Protein AF-A0A7J6ML47-F1 (afdb_monomer_lite)

Secondary structure (DSSP, 8-state):
------PPPPB--EEETTEEE--EEETT----EEEEHHHHHHHSTT-GGGSTT-EE-PPSSPPEE-------BTTTB-EE--EE-TTS--EETTEE-EEESEESSS---EEE-S--

pLDDT: mean 70.16, std 12.43, range [37.25, 87.69]

Radius of gyration: 14.15 Å; chains: 1; bounding box: 50×24×34 Å

Structure (mmCIF, N/CA/C/O backbone):
data_AF-A0A7J6ML47-F1
#
_entry.id   AF-A0A7J6ML47-F1
#
loop_
_atom_site.group_PDB
_atom_site.id
_atom_site.type_symbol
_atom_site.label_atom_id
_atom_site.label_alt_id
_atom_site.label_comp_id
_atom_site.label_asym_id
_atom_site.label_entity_id
_atom_site.label_seq_id
_atom_site.pdbx_PDB_ins_code
_atom_site.Cartn_x
_atom_site.Cartn_y
_atom_site.Cartn_z
_atom_site.occupancy
_atom_site.B_iso_or_equiv
_atom_site.auth_seq_id
_atom_site.auth_comp_id
_atom_site.auth_asym_id
_atom_site.auth_atom_id
_atom_site.pdbx_PDB_model_num
ATOM 1 N N . MET A 1 1 ? -30.870 7.133 -20.350 1.00 37.25 1 MET A N 1
ATOM 2 C CA . MET A 1 1 ? -30.944 6.028 -19.372 1.00 37.25 1 MET A CA 1
ATOM 3 C C . MET A 1 1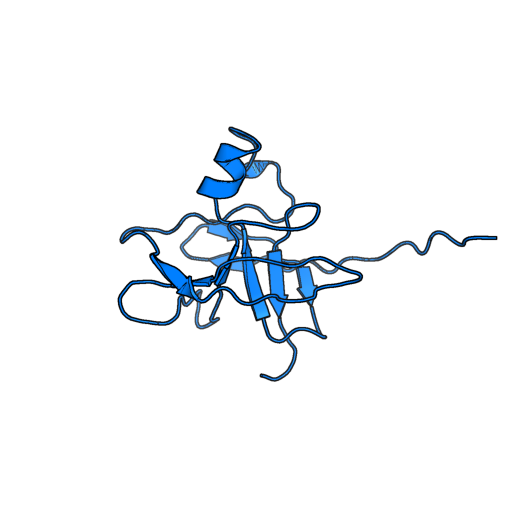 ? -29.516 5.670 -19.001 1.00 37.25 1 MET A C 1
ATOM 5 O O . MET A 1 1 ? -28.806 5.157 -19.850 1.00 37.25 1 MET A O 1
ATOM 9 N N . SER A 1 2 ? -29.060 6.061 -17.810 1.00 44.81 2 SER A N 1
ATOM 10 C CA . SER A 1 2 ? -27.736 5.680 -17.307 1.00 44.81 2 SER A CA 1
ATOM 11 C C . SER A 1 2 ? -27.869 4.279 -16.719 1.00 44.81 2 SER A C 1
ATOM 13 O O . SER A 1 2 ? -28.541 4.115 -15.700 1.00 44.81 2 SER A O 1
ATOM 15 N N . SER A 1 3 ? -27.343 3.256 -17.394 1.00 46.53 3 SER A N 1
ATOM 16 C CA . SER A 1 3 ? -27.209 1.949 -16.756 1.00 46.53 3 SER A CA 1
ATOM 17 C C . SER A 1 3 ? -26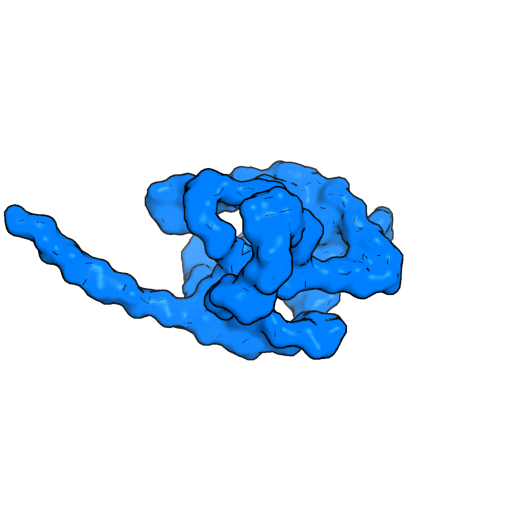.103 2.080 -15.718 1.00 46.53 3 SER A C 1
ATOM 19 O O . SER A 1 3 ? -24.951 2.316 -16.080 1.00 46.53 3 SER A O 1
ATOM 21 N N . SER A 1 4 ? -26.451 1.945 -14.440 1.00 51.59 4 SER A N 1
ATOM 22 C CA . SER A 1 4 ? -25.459 1.689 -13.400 1.00 51.59 4 SER A CA 1
ATOM 23 C C . SER A 1 4 ? -24.772 0.374 -13.759 1.00 51.59 4 SER A C 1
ATOM 25 O O . SER A 1 4 ? -25.357 -0.698 -13.611 1.00 51.59 4 SER A O 1
ATOM 27 N N . ALA A 1 5 ? -23.581 0.459 -14.349 1.00 56.59 5 ALA A N 1
ATOM 28 C CA . ALA A 1 5 ? -22.746 -0.705 -14.551 1.00 56.59 5 ALA A CA 1
ATOM 29 C C . ALA A 1 5 ? -22.301 -1.159 -13.162 1.00 56.59 5 ALA A C 1
ATOM 31 O O . ALA A 1 5 ? -21.577 -0.445 -12.471 1.00 56.59 5 ALA A O 1
ATOM 32 N N . THR A 1 6 ? -22.771 -2.325 -12.727 1.00 57.03 6 THR A N 1
ATOM 33 C CA . THR A 1 6 ? -22.239 -2.969 -11.531 1.00 57.03 6 THR A CA 1
ATOM 34 C C . THR A 1 6 ? -20.801 -3.366 -11.845 1.00 57.03 6 THR A C 1
ATOM 36 O O . THR A 1 6 ? -20.564 -4.301 -12.609 1.00 57.03 6 THR A O 1
ATOM 39 N N . SER A 1 7 ? -19.832 -2.609 -11.334 1.00 64.69 7 SER A N 1
ATOM 40 C CA . SER A 1 7 ? -18.424 -2.953 -11.476 1.00 64.69 7 SER A CA 1
ATOM 41 C C . SER A 1 7 ? -18.096 -4.085 -10.506 1.00 64.69 7 SER A C 1
ATOM 43 O O . SER A 1 7 ? -18.338 -3.993 -9.304 1.00 64.69 7 SER A O 1
ATOM 45 N N . VAL A 1 8 ? -17.558 -5.180 -11.038 1.00 72.62 8 VAL A N 1
ATOM 46 C CA . VAL A 1 8 ? -16.953 -6.231 -10.219 1.00 72.62 8 VAL A CA 1
ATOM 47 C C . VAL A 1 8 ? -15.503 -5.838 -9.994 1.00 72.62 8 VAL A C 1
ATOM 49 O O . VAL A 1 8 ? -14.749 -5.656 -10.949 1.00 72.62 8 VAL A O 1
ATOM 52 N N . GLN A 1 9 ? -15.124 -5.691 -8.730 1.00 78.94 9 GLN A N 1
ATOM 53 C CA . GLN A 1 9 ? -13.742 -5.459 -8.336 1.00 78.94 9 GLN A CA 1
ATOM 54 C C . GLN A 1 9 ? -13.099 -6.795 -7.969 1.00 78.94 9 GLN A C 1
ATOM 56 O O . GLN A 1 9 ? -13.637 -7.549 -7.160 1.00 78.94 9 GLN A O 1
ATOM 61 N N . LEU A 1 10 ? -11.955 -7.090 -8.584 1.00 85.69 10 LEU A N 1
ATOM 62 C CA . LEU A 1 10 ? -11.109 -8.210 -8.193 1.00 85.69 10 LEU A CA 1
ATOM 63 C C . LEU A 1 10 ? -10.131 -7.714 -7.134 1.00 85.69 10 LEU A C 1
ATOM 65 O O . LEU A 1 10 ? -9.398 -6.755 -7.370 1.00 85.69 10 LEU A O 1
ATOM 69 N N . VAL A 1 11 ? -10.132 -8.372 -5.982 1.00 87.44 11 VAL A N 1
ATOM 70 C CA . VAL A 1 11 ? -9.259 -8.064 -4.852 1.00 87.44 11 VAL A CA 1
ATOM 71 C C . VAL A 1 11 ? -8.375 -9.277 -4.598 1.00 87.44 11 VAL A C 1
ATOM 73 O O . VAL A 1 11 ? -8.880 -10.397 -4.508 1.00 87.44 11 VAL A O 1
ATOM 76 N N . ALA A 1 12 ? -7.064 -9.067 -4.520 1.00 87.50 12 ALA A N 1
ATOM 77 C CA . ALA A 1 12 ? -6.127 -10.107 -4.113 1.00 87.50 12 ALA A CA 1
ATOM 78 C C . ALA A 1 12 ? -5.981 -10.089 -2.590 1.00 87.50 12 ALA A C 1
ATOM 80 O O . ALA A 1 12 ? -6.010 -9.022 -1.995 1.00 87.50 12 ALA A O 1
ATOM 81 N N . HIS A 1 13 ? -5.796 -11.249 -1.966 1.00 87.69 13 HIS A N 1
ATOM 82 C CA . HIS A 1 13 ? -5.349 -11.341 -0.576 1.00 87.69 13 HIS A CA 1
ATOM 83 C C . HIS A 1 13 ? -3.851 -11.634 -0.591 1.00 87.69 13 HIS A C 1
ATOM 85 O O . HIS A 1 13 ? -3.439 -12.667 -1.119 1.00 87.69 13 HIS A O 1
ATOM 91 N N . LEU A 1 14 ? -3.052 -10.705 -0.070 1.00 81.31 14 LEU A N 1
ATOM 92 C CA . LEU A 1 14 ? -1.601 -10.832 0.023 1.00 81.31 14 LEU A CA 1
ATOM 93 C C . LEU A 1 14 ? -1.165 -10.741 1.486 1.00 81.31 14 LEU A C 1
ATOM 95 O O . LEU A 1 14 ? -1.706 -9.942 2.248 1.00 81.31 14 LEU A O 1
ATOM 99 N N . GLU A 1 15 ? -0.163 -11.535 1.846 1.00 80.00 15 GLU A N 1
ATOM 100 C CA . GLU A 1 15 ? 0.581 -11.378 3.094 1.00 80.00 15 GLU A CA 1
ATOM 101 C C . GLU A 1 15 ? 1.871 -10.610 2.789 1.00 80.00 15 GLU A C 1
ATOM 103 O O . GLU A 1 15 ? 2.652 -11.011 1.918 1.00 80.00 15 GLU A O 1
ATOM 108 N N . VAL A 1 16 ? 2.070 -9.488 3.474 1.00 74.00 16 VAL A N 1
ATOM 109 C CA . VAL A 1 16 ? 3.209 -8.584 3.326 1.00 74.00 16 VAL A CA 1
ATOM 110 C C . VAL A 1 16 ? 3.747 -8.287 4.716 1.00 74.00 16 VAL A C 1
ATOM 112 O O . VAL A 1 16 ? 3.030 -7.731 5.533 1.00 74.00 16 VAL A O 1
ATOM 115 N N . ASP A 1 17 ? 4.987 -8.686 4.998 1.00 70.69 17 ASP A N 1
ATOM 116 C CA . ASP A 1 17 ? 5.638 -8.485 6.302 1.00 70.69 17 ASP A CA 1
ATOM 117 C C . ASP A 1 17 ? 4.788 -8.923 7.507 1.00 70.69 17 ASP A C 1
ATOM 119 O O . ASP A 1 17 ? 4.824 -8.300 8.559 1.00 70.69 17 ASP A O 1
ATOM 123 N N . GLN A 1 18 ? 4.063 -10.040 7.372 1.00 72.81 18 GLN A N 1
ATOM 124 C CA . GLN A 1 18 ? 3.136 -10.591 8.380 1.00 72.81 18 GLN A CA 1
ATOM 125 C C . GLN A 1 18 ? 1.798 -9.840 8.512 1.00 72.81 18 GLN A C 1
ATOM 127 O O . GLN A 1 18 ? 0.932 -10.278 9.272 1.00 72.81 18 GLN A O 1
ATOM 132 N N . ASP A 1 19 ? 1.585 -8.780 7.730 1.00 74.31 19 ASP A N 1
ATOM 133 C CA . ASP A 1 19 ? 0.309 -8.084 7.609 1.00 74.31 19 ASP A CA 1
ATOM 134 C C . ASP A 1 19 ? -0.489 -8.584 6.402 1.00 74.31 19 ASP A C 1
ATOM 136 O O . ASP A 1 19 ? 0.048 -8.961 5.359 1.00 74.31 19 ASP A O 1
ATOM 140 N N . ASN A 1 20 ? -1.814 -8.578 6.533 1.00 79.81 20 ASN A N 1
ATOM 141 C CA . ASN A 1 20 ? -2.708 -8.915 5.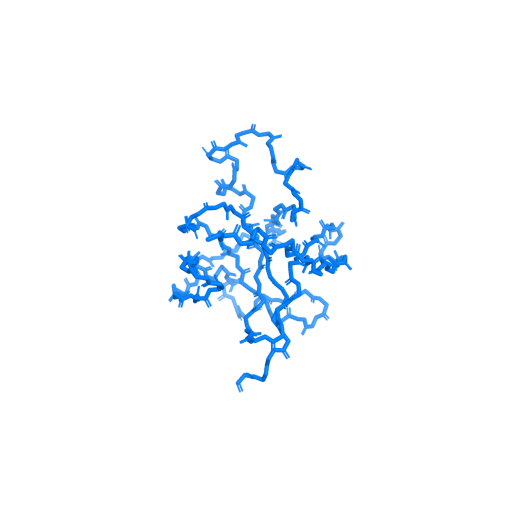431 1.00 79.81 20 ASN A CA 1
ATOM 142 C C . ASN A 1 20 ? -3.128 -7.637 4.713 1.00 79.81 20 ASN A C 1
ATOM 144 O O . ASN A 1 20 ? -3.702 -6.746 5.335 1.00 79.81 20 ASN A O 1
ATOM 148 N N . VAL A 1 21 ? -2.923 -7.583 3.401 1.00 81.00 21 VAL A N 1
ATOM 149 C CA . VAL A 1 21 ? -3.379 -6.481 2.547 1.00 81.00 21 VAL A CA 1
ATOM 150 C C . VAL A 1 21 ? -4.259 -7.009 1.424 1.00 81.00 21 VAL A C 1
ATOM 152 O O . VAL A 1 21 ? -4.121 -8.151 0.971 1.00 81.00 21 VAL A O 1
ATOM 155 N N . TYR A 1 22 ? -5.180 -6.163 0.973 1.00 87.19 22 TYR A N 1
ATOM 156 C CA . TYR A 1 22 ? -6.238 -6.563 0.051 1.00 87.19 22 TYR A CA 1
ATOM 157 C C . TYR A 1 22 ? -6.309 -5.661 -1.186 1.00 87.19 22 TYR A C 1
ATOM 159 O O . TYR A 1 22 ? -7.331 -5.015 -1.396 1.00 87.19 22 TYR A O 1
ATOM 167 N N . PRO A 1 23 ? -5.251 -5.543 -2.008 1.00 85.88 23 PRO A N 1
ATOM 168 C CA . PRO A 1 23 ? -5.224 -4.602 -3.125 1.00 85.88 23 PRO A CA 1
ATOM 169 C C . PRO A 1 23 ? -6.179 -4.970 -4.270 1.00 85.88 23 PRO A C 1
ATOM 171 O O . PRO A 1 23 ? -6.425 -6.145 -4.559 1.00 85.88 23 PRO A O 1
ATOM 174 N N . LEU A 1 24 ? -6.643 -3.951 -5.004 1.00 87.50 24 LEU A N 1
ATOM 175 C CA . LEU A 1 24 ? -7.331 -4.142 -6.282 1.00 87.50 24 LEU A CA 1
ATOM 176 C C . LEU A 1 24 ? -6.378 -4.724 -7.321 1.00 87.50 24 LEU A C 1
ATOM 178 O O . LEU A 1 24 ? -5.300 -4.183 -7.558 1.00 87.50 24 LEU A O 1
ATOM 182 N N . VAL A 1 25 ? -6.810 -5.770 -8.016 1.00 87.00 25 VAL A N 1
ATOM 183 C CA . VAL A 1 25 ? -6.074 -6.323 -9.153 1.00 87.00 25 VAL A CA 1
ATOM 184 C C . VAL A 1 25 ? -6.272 -5.418 -10.364 1.00 87.00 25 VAL A C 1
ATOM 186 O O . VAL A 1 25 ? -7.378 -5.306 -10.897 1.00 87.00 25 VAL A O 1
ATOM 189 N N . LEU A 1 26 ? -5.190 -4.789 -10.826 1.00 84.75 26 LEU A N 1
ATOM 190 C CA . LEU A 1 26 ? -5.191 -3.899 -11.982 1.00 84.75 26 LEU A CA 1
ATOM 191 C C . LEU A 1 26 ? -4.355 -4.493 -13.113 1.00 84.75 26 LEU A C 1
ATOM 193 O O . LEU A 1 26 ? -3.131 -4.399 -13.132 1.00 84.75 26 LEU A O 1
ATOM 197 N N . THR A 1 27 ? -5.022 -5.046 -14.124 1.00 85.25 27 THR A N 1
ATOM 198 C CA . THR A 1 27 ? -4.353 -5.608 -15.313 1.00 85.25 27 THR A CA 1
ATOM 199 C C . THR A 1 27 ? -3.863 -4.547 -16.303 1.00 85.25 27 THR A C 1
ATOM 201 O O . THR A 1 27 ? -3.189 -4.879 -17.271 1.00 85.25 27 THR A O 1
ATOM 204 N N . GLN A 1 28 ? -4.226 -3.280 -16.086 1.00 82.88 28 GLN A N 1
ATOM 205 C CA . GLN A 1 28 ? -3.896 -2.145 -16.958 1.00 82.88 28 GLN A CA 1
ATOM 206 C C . GLN A 1 28 ? -2.846 -1.202 -16.347 1.00 82.88 28 GLN A C 1
ATOM 208 O O . GLN A 1 28 ? -2.422 -0.262 -17.009 1.00 82.88 28 GLN A O 1
ATOM 213 N N . SER A 1 29 ? -2.436 -1.434 -15.095 1.00 77.88 29 SER A N 1
ATOM 214 C CA . SER A 1 29 ? -1.419 -0.641 -14.397 1.00 77.88 29 SER A CA 1
ATOM 215 C C . SER A 1 29 ? -0.208 -1.521 -14.088 1.00 77.88 29 SER A C 1
ATOM 217 O O . SER A 1 29 ? -0.405 -2.652 -13.638 1.00 77.88 29 SER A O 1
ATOM 219 N N . PRO A 1 30 ? 1.030 -1.042 -14.296 1.00 78.94 30 PRO A N 1
ATOM 220 C CA . PRO A 1 30 ? 2.235 -1.752 -13.863 1.00 78.94 30 PRO A CA 1
ATOM 221 C C . PRO A 1 30 ? 2.568 -1.504 -12.385 1.00 78.94 30 PRO A C 1
ATOM 223 O O . PRO A 1 30 ? 3.466 -2.135 -11.829 1.00 78.94 30 PRO A O 1
ATOM 226 N N . ASN A 1 31 ? 1.868 -0.563 -11.746 1.00 78.12 31 ASN A N 1
ATOM 227 C CA . ASN A 1 31 ? 2.207 -0.075 -10.418 1.00 78.12 31 ASN A CA 1
ATOM 228 C C . ASN A 1 31 ? 1.447 -0.851 -9.346 1.00 78.12 31 ASN A C 1
ATOM 230 O O . ASN A 1 31 ? 0.224 -0.960 -9.415 1.00 78.12 31 ASN A O 1
ATOM 234 N N . THR A 1 32 ? 2.189 -1.341 -8.355 1.00 81.50 32 THR A N 1
ATOM 235 C CA . THR A 1 32 ? 1.664 -1.923 -7.117 1.00 81.50 32 THR A CA 1
ATOM 236 C C . THR A 1 32 ? 1.917 -0.940 -5.984 1.00 81.50 32 THR A C 1
ATOM 238 O O . THR A 1 32 ? 3.020 -0.404 -5.869 1.00 81.50 32 THR A O 1
ATOM 241 N N . PHE A 1 33 ? 0.912 -0.689 -5.155 1.00 80.88 33 PHE A N 1
ATOM 242 C CA . PHE A 1 33 ? 1.062 0.155 -3.975 1.00 80.88 33 PHE A CA 1
ATOM 243 C C . PHE A 1 33 ? 0.025 -0.165 -2.906 1.00 80.88 33 PHE A C 1
ATOM 245 O O . PHE A 1 33 ? -1.091 -0.602 -3.206 1.00 80.88 33 PHE A O 1
ATOM 252 N N . PHE A 1 34 ? 0.387 0.125 -1.663 1.00 82.44 34 PHE A N 1
ATOM 253 C CA . PHE A 1 34 ? -0.489 0.022 -0.505 1.00 82.44 34 PHE A CA 1
ATOM 254 C C . PHE A 1 34 ? -0.720 1.389 0.122 1.00 82.44 34 PHE A C 1
ATOM 256 O O . PHE A 1 34 ? -0.006 2.357 -0.136 1.00 82.44 34 PHE A O 1
ATOM 263 N N . ILE A 1 35 ? -1.762 1.471 0.933 1.00 82.62 35 ILE A N 1
ATOM 264 C CA . ILE A 1 35 ? -2.104 2.686 1.656 1.00 82.62 35 ILE A CA 1
ATOM 265 C C . ILE A 1 35 ? -1.172 2.798 2.864 1.00 82.62 35 ILE A C 1
ATOM 267 O O . ILE A 1 35 ? -1.064 1.835 3.616 1.00 82.62 35 ILE A O 1
ATOM 271 N N . MET A 1 36 ? -0.529 3.944 3.072 1.00 81.50 36 MET A N 1
ATOM 272 C CA . MET A 1 36 ? 0.284 4.188 4.265 1.00 81.50 36 MET A CA 1
ATOM 273 C C . MET A 1 36 ? -0.614 4.343 5.500 1.00 81.50 36 MET A C 1
ATOM 275 O O . MET A 1 36 ? -1.551 5.144 5.484 1.00 81.50 36 MET A O 1
ATOM 279 N N . GLU A 1 37 ? -0.337 3.585 6.563 1.00 82.94 37 GLU A N 1
ATOM 280 C CA . GLU A 1 37 ? -1.124 3.621 7.806 1.00 82.94 37 GLU A CA 1
ATOM 281 C C . GLU A 1 37 ? -1.151 5.016 8.426 1.00 82.94 37 GLU A C 1
ATOM 283 O O . GLU A 1 37 ? -2.227 5.507 8.757 1.00 82.94 37 GLU A O 1
ATOM 288 N N . GLU A 1 38 ? -0.003 5.690 8.518 1.00 80.88 38 GLU A N 1
ATOM 289 C CA . GLU A 1 38 ? 0.091 7.019 9.126 1.00 80.88 38 GLU A CA 1
ATOM 290 C C . GLU A 1 38 ? -0.833 8.034 8.439 1.00 80.88 38 GLU A C 1
ATOM 292 O O . GLU A 1 38 ? -1.487 8.832 9.105 1.00 80.88 38 GLU A O 1
ATOM 297 N N . TRP A 1 39 ? -0.955 7.964 7.111 1.00 80.12 39 TRP A N 1
ATOM 298 C CA . TRP A 1 39 ? -1.852 8.840 6.359 1.00 80.12 39 TRP A CA 1
ATOM 299 C C . TRP A 1 39 ? -3.329 8.575 6.673 1.00 80.12 39 TRP A C 1
ATOM 301 O O . TRP A 1 39 ? -4.122 9.510 6.809 1.00 80.12 39 TRP A O 1
ATOM 311 N N . ILE A 1 40 ? -3.719 7.305 6.793 1.00 82.31 40 ILE A N 1
ATOM 312 C CA . ILE A 1 40 ? -5.100 6.954 7.132 1.00 82.31 40 ILE A CA 1
ATOM 313 C C . ILE A 1 40 ? -5.428 7.323 8.561 1.00 82.31 40 ILE A C 1
ATOM 315 O O . ILE A 1 40 ? -6.507 7.855 8.792 1.00 82.31 40 ILE A O 1
ATOM 319 N N . GLU A 1 41 ? -4.525 7.076 9.499 1.00 83.94 41 GLU A N 1
ATOM 320 C CA . GLU A 1 41 ? -4.727 7.430 10.900 1.00 83.94 41 GLU A CA 1
ATOM 321 C C . GLU A 1 41 ? -4.834 8.951 11.097 1.00 83.94 41 GLU A C 1
ATOM 323 O O . GLU A 1 41 ? -5.624 9.398 11.927 1.00 83.94 41 GLU A O 1
ATOM 328 N N . ASP A 1 42 ? -4.150 9.759 10.278 1.00 82.44 42 ASP A N 1
ATOM 329 C CA . ASP A 1 42 ? -4.280 11.223 10.295 1.00 82.44 42 ASP A CA 1
ATOM 330 C C . ASP A 1 42 ? -5.667 11.716 9.835 1.00 82.44 42 ASP A C 1
ATOM 332 O O . ASP A 1 42 ? -6.189 12.703 10.362 1.00 82.44 42 ASP A O 1
ATOM 336 N N . ILE A 1 43 ? -6.287 11.053 8.852 1.00 79.50 43 ILE A N 1
ATOM 337 C CA . ILE A 1 43 ? -7.597 11.463 8.304 1.00 79.50 43 ILE A CA 1
ATOM 338 C C . ILE A 1 43 ? -8.757 10.778 9.040 1.00 79.50 43 ILE A C 1
ATOM 340 O O . ILE A 1 43 ? -9.813 11.376 9.269 1.00 79.50 43 ILE A O 1
ATOM 344 N N . PHE A 1 44 ? -8.573 9.512 9.397 1.00 81.75 44 PHE A N 1
ATOM 345 C CA . PHE A 1 44 ? -9.571 8.613 9.962 1.00 81.75 44 PHE A CA 1
ATOM 346 C C . PHE A 1 44 ? -8.974 7.782 11.116 1.00 81.75 44 PHE A C 1
ATOM 348 O O . PHE A 1 44 ? -8.775 6.574 10.957 1.00 81.75 44 PHE A O 1
ATOM 355 N N . PRO A 1 45 ? -8.745 8.393 12.295 1.00 82.00 45 PRO A N 1
ATOM 356 C CA . PRO A 1 45 ? -8.127 7.710 13.430 1.00 82.00 45 PRO A CA 1
ATOM 357 C C . PRO A 1 45 ? -8.857 6.416 13.820 1.00 82.00 45 PRO A C 1
ATOM 359 O O . PRO A 1 45 ? -10.076 6.417 14.017 1.00 82.00 45 PRO A O 1
ATOM 362 N N . GLY A 1 46 ? -8.111 5.321 13.952 1.00 79.12 46 GLY A N 1
ATOM 363 C CA . GLY A 1 46 ? -8.579 3.991 14.337 1.00 79.12 46 GLY A CA 1
ATOM 364 C C . GLY A 1 46 ? -9.310 3.217 13.241 1.00 79.12 46 GLY A C 1
ATOM 365 O O . GLY A 1 46 ? -9.892 2.173 13.534 1.00 79.12 46 GLY A O 1
ATOM 366 N N . ARG A 1 47 ? -9.329 3.715 11.996 1.00 75.94 47 ARG A N 1
ATOM 367 C CA . ARG A 1 47 ? -10.099 3.114 10.890 1.00 75.94 47 ARG A CA 1
ATOM 368 C C . ARG A 1 47 ? -9.243 2.388 9.855 1.00 75.94 47 ARG A C 1
ATOM 370 O O . ARG A 1 47 ? -9.801 1.893 8.879 1.00 75.94 47 ARG A O 1
ATOM 377 N N . CYS A 1 48 ? -7.933 2.272 10.079 1.00 72.88 48 CYS A N 1
ATOM 378 C CA . CYS A 1 48 ? -7.019 1.450 9.277 1.00 72.88 48 CYS A CA 1
ATOM 379 C C . CYS A 1 48 ? -7.589 0.039 9.001 1.00 72.88 48 CYS A C 1
ATOM 381 O O . CYS A 1 48 ? -7.719 -0.374 7.847 1.00 72.88 48 CYS A O 1
ATOM 383 N N . GLU A 1 49 ? -8.031 -0.657 10.053 1.00 69.19 49 GLU A N 1
ATOM 384 C CA . GLU A 1 49 ? -8.560 -2.030 9.981 1.00 69.19 49 GLU A CA 1
ATOM 385 C C . GLU A 1 49 ? -9.958 -2.132 9.346 1.00 69.19 49 GLU A C 1
ATOM 387 O O . GLU A 1 49 ? -10.386 -3.218 8.953 1.00 69.19 49 GLU A O 1
ATOM 392 N N . GLU A 1 50 ? -10.685 -1.015 9.236 1.00 71.75 50 GLU A N 1
ATOM 393 C CA . GLU A 1 50 ? -12.011 -0.965 8.607 1.00 71.75 50 GLU A CA 1
ATOM 394 C C . GLU A 1 50 ? -11.935 -0.772 7.087 1.00 71.75 50 GLU A C 1
ATOM 396 O O . GLU A 1 50 ? -12.936 -0.952 6.383 1.00 71.75 50 GLU A O 1
ATOM 401 N N . LEU A 1 51 ? -10.771 -0.381 6.559 1.00 70.38 51 LEU A N 1
ATOM 402 C CA . LEU A 1 51 ? -10.581 -0.226 5.125 1.00 70.38 51 LEU A CA 1
ATOM 403 C C . LEU A 1 51 ? -10.555 -1.595 4.451 1.00 70.38 51 LEU A C 1
ATOM 405 O O . LEU A 1 51 ? -9.776 -2.467 4.824 1.00 70.38 51 LEU A O 1
ATOM 409 N N . LEU A 1 52 ? -11.340 -1.741 3.377 1.00 68.88 52 LEU A N 1
ATOM 410 C CA . LEU A 1 52 ? -11.359 -2.953 2.547 1.00 68.88 52 LEU A CA 1
ATOM 411 C C . LEU A 1 52 ? -9.943 -3.384 2.145 1.00 68.88 52 LEU A C 1
ATOM 413 O O . LEU A 1 52 ? -9.641 -4.568 2.142 1.00 68.88 52 LEU A O 1
ATOM 417 N N . PHE A 1 53 ? -9.100 -2.407 1.813 1.00 68.75 53 PHE A N 1
ATOM 418 C CA . PHE A 1 53 ? -7.742 -2.605 1.320 1.00 68.75 53 PHE A CA 1
ATOM 419 C C . PHE A 1 53 ? -6.725 -2.895 2.429 1.00 68.75 53 PHE A C 1
ATOM 421 O O . PHE A 1 53 ? -5.674 -3.459 2.119 1.00 68.75 53 PHE A O 1
ATOM 428 N N . LYS A 1 54 ? -7.069 -2.543 3.681 1.00 74.31 54 LYS A N 1
ATOM 429 C CA . LYS A 1 54 ? -6.180 -2.355 4.837 1.00 74.31 54 LYS A CA 1
ATOM 430 C C . LYS A 1 54 ? -5.002 -1.417 4.537 1.00 74.31 54 LYS A C 1
ATOM 432 O O . LYS A 1 54 ? -4.523 -1.335 3.406 1.00 74.31 54 LYS A O 1
ATOM 437 N N . SER A 1 55 ? -4.559 -0.641 5.521 1.00 78.44 55 SER A N 1
ATOM 438 C CA . SER A 1 55 ? -3.306 0.104 5.364 1.00 78.44 55 SER A CA 1
ATOM 439 C C . SER A 1 55 ? -2.117 -0.727 5.817 1.00 78.44 55 SER A C 1
ATOM 441 O O . SER A 1 55 ? -2.248 -1.654 6.608 1.00 78.44 55 SER A O 1
ATOM 443 N N . TYR A 1 56 ? -0.969 -0.409 5.244 1.00 78.75 56 TYR A N 1
ATOM 444 C CA . TYR A 1 56 ? 0.305 -1.023 5.539 1.00 78.75 56 TYR A CA 1
ATOM 445 C C . TYR A 1 56 ? 1.142 -0.051 6.363 1.00 78.75 56 TYR A C 1
ATOM 447 O O . TYR A 1 56 ? 1.231 1.142 6.047 1.00 78.75 56 TYR A O 1
ATOM 455 N N . LYS A 1 57 ? 1.794 -0.588 7.389 1.00 77.38 57 LYS A N 1
ATOM 456 C CA . LYS A 1 57 ? 2.752 0.133 8.211 1.00 77.38 57 LYS A CA 1
ATOM 457 C C . LYS A 1 57 ? 4.149 -0.385 7.930 1.00 77.38 57 LYS A C 1
ATOM 459 O O . LYS A 1 57 ? 4.397 -1.585 7.972 1.00 77.38 57 LYS A O 1
ATOM 464 N N . CYS A 1 58 ? 5.086 0.526 7.715 1.00 70.62 58 CYS A N 1
ATOM 465 C CA . CYS A 1 58 ? 6.480 0.136 7.572 1.00 70.62 58 CYS A CA 1
ATOM 466 C C . CYS A 1 58 ? 7.004 -0.491 8.861 1.00 70.62 58 CYS A C 1
ATOM 468 O O . CYS A 1 58 ? 7.014 0.149 9.918 1.00 70.62 58 CYS A O 1
ATOM 470 N N . GLN A 1 59 ? 7.497 -1.724 8.760 1.00 66.25 59 GLN A N 1
ATOM 471 C CA . GLN A 1 59 ? 8.281 -2.316 9.834 1.00 66.25 59 GLN A CA 1
ATOM 472 C C . GLN A 1 59 ? 9.652 -1.622 9.921 1.00 66.25 59 GLN A C 1
ATOM 474 O O . GLN A 1 59 ? 10.171 -1.172 8.901 1.00 66.25 59 GLN A O 1
ATOM 479 N N . PRO A 1 60 ? 10.253 -1.478 11.118 1.00 57.84 60 PRO A N 1
ATOM 480 C CA . PRO A 1 60 ? 11.510 -0.748 11.275 1.00 57.84 60 PRO A CA 1
ATOM 481 C C . PRO A 1 60 ? 12.632 -1.303 10.370 1.00 57.84 60 PRO A C 1
ATOM 483 O O . PRO A 1 60 ? 12.836 -2.519 10.369 1.00 57.84 60 PRO A O 1
ATOM 486 N N . PRO A 1 61 ? 13.421 -0.448 9.680 1.00 54.34 61 PRO A N 1
ATOM 487 C CA . PRO A 1 61 ? 13.462 1.018 9.770 1.00 54.34 61 PRO A CA 1
ATOM 488 C C . PRO A 1 61 ? 12.334 1.732 8.996 1.00 54.34 61 PRO A C 1
ATOM 490 O O . PRO A 1 61 ? 11.855 1.242 7.983 1.00 54.34 61 PRO A O 1
ATOM 493 N N . GLN A 1 62 ? 11.928 2.916 9.485 1.00 62.25 62 GLN A N 1
ATOM 494 C CA . GLN A 1 62 ? 10.864 3.750 8.897 1.00 62.25 62 GLN A CA 1
ATOM 495 C C . GLN A 1 62 ? 11.074 3.947 7.387 1.00 62.25 62 GLN A C 1
ATOM 497 O O . GLN A 1 62 ? 12.171 4.321 6.968 1.00 62.25 62 GLN A O 1
ATOM 502 N N . CYS A 1 63 ? 10.034 3.733 6.573 1.00 63.50 63 CYS A N 1
ATOM 50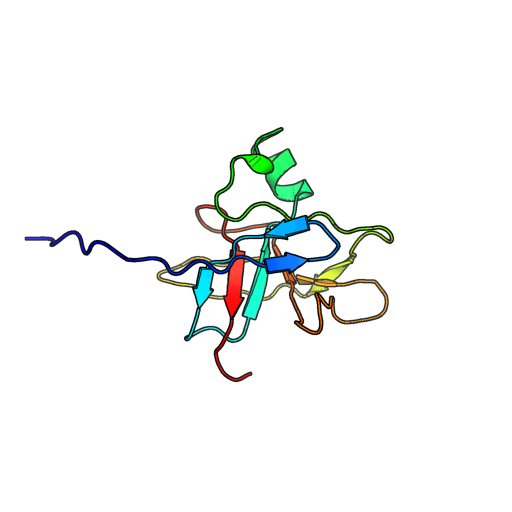3 C CA . CYS A 1 63 ? 10.137 4.013 5.145 1.00 63.50 63 CYS A CA 1
ATOM 504 C C . CYS A 1 63 ? 10.382 5.505 4.912 1.00 63.50 63 CYS A C 1
ATOM 506 O O . CYS A 1 63 ? 9.719 6.361 5.498 1.00 63.50 63 CYS A O 1
ATOM 508 N N . THR A 1 64 ? 11.304 5.823 4.013 1.00 58.44 64 THR A N 1
ATOM 509 C CA . THR A 1 64 ? 11.535 7.197 3.571 1.00 58.44 64 THR A CA 1
ATOM 510 C C . THR A 1 64 ? 10.599 7.541 2.417 1.00 58.44 64 THR A C 1
ATOM 512 O O . THR A 1 64 ? 10.463 6.730 1.502 1.00 58.44 64 THR A O 1
ATOM 515 N N . PRO A 1 65 ? 9.968 8.728 2.400 1.00 57.25 65 PRO A N 1
ATOM 516 C CA . PRO A 1 65 ? 9.240 9.198 1.227 1.00 57.25 65 PRO A CA 1
ATOM 517 C C . PRO A 1 65 ? 10.155 9.189 -0.002 1.00 57.25 65 PRO A C 1
ATOM 519 O O . PRO A 1 65 ? 11.198 9.844 -0.012 1.00 57.25 65 PRO A O 1
ATOM 522 N N . GLY A 1 66 ? 9.786 8.424 -1.023 1.00 58.44 66 GLY A N 1
ATOM 523 C CA . GLY A 1 66 ? 10.446 8.421 -2.323 1.00 58.44 66 GLY A CA 1
ATOM 524 C C . GLY A 1 66 ? 9.760 9.375 -3.306 1.00 58.44 66 GLY A C 1
ATOM 525 O O . GLY A 1 66 ? 8.862 10.134 -2.928 1.00 58.44 66 GLY A O 1
ATOM 526 N N . PRO A 1 67 ? 10.192 9.382 -4.577 1.00 53.22 67 PRO A N 1
ATOM 527 C CA . PRO A 1 67 ? 9.675 10.310 -5.573 1.00 53.22 67 PRO A CA 1
ATOM 528 C C . PRO A 1 67 ? 8.165 10.133 -5.788 1.00 53.22 67 PRO A C 1
ATOM 530 O O . PRO A 1 67 ? 7.656 9.019 -5.912 1.00 53.22 67 PRO A O 1
ATOM 533 N N . LEU A 1 68 ? 7.457 11.263 -5.843 1.00 57.88 68 LEU A N 1
ATOM 534 C CA . LEU A 1 68 ? 6.050 11.338 -6.227 1.00 57.88 68 LEU A CA 1
ATOM 535 C C . LEU A 1 68 ? 5.888 10.823 -7.663 1.00 57.88 68 LEU A C 1
ATOM 537 O O . LEU A 1 68 ? 6.620 11.261 -8.553 1.00 57.88 68 LEU A O 1
ATOM 541 N N . ALA A 1 69 ? 4.916 9.944 -7.905 1.00 57.50 69 ALA A N 1
ATOM 542 C CA . ALA A 1 69 ? 4.497 9.622 -9.263 1.00 57.50 69 ALA A CA 1
ATOM 543 C C . ALA A 1 69 ? 2.975 9.627 -9.346 1.00 57.50 69 ALA A C 1
ATOM 545 O O . ALA A 1 69 ? 2.320 8.827 -8.688 1.00 57.50 69 ALA A O 1
ATOM 546 N N . ASP A 1 70 ? 2.430 10.492 -10.199 1.00 61.91 70 ASP A N 1
ATOM 547 C CA . ASP A 1 70 ? 0.994 10.563 -10.445 1.00 61.91 70 ASP A CA 1
ATOM 548 C C . ASP A 1 70 ? 0.543 9.326 -11.229 1.00 61.91 70 ASP A C 1
ATOM 550 O O . ASP A 1 70 ? 0.603 9.277 -12.463 1.00 61.91 70 ASP A O 1
ATOM 554 N N . VAL A 1 71 ? 0.085 8.295 -10.521 1.00 58.19 71 VAL A N 1
ATOM 555 C CA . VAL A 1 71 ? -0.492 7.116 -11.169 1.00 58.19 71 VAL A CA 1
ATOM 556 C C . VAL A 1 71 ? -1.976 7.357 -11.399 1.00 58.19 71 VAL A C 1
ATOM 558 O O . VAL A 1 71 ? -2.730 7.474 -10.441 1.00 58.19 71 VAL A O 1
ATOM 561 N N . LYS A 1 72 ? -2.408 7.400 -12.665 1.00 60.78 72 LYS A N 1
ATOM 562 C CA . LYS A 1 72 ? -3.834 7.442 -13.016 1.00 60.78 72 LYS A CA 1
ATOM 563 C C . LYS A 1 72 ? -4.426 6.046 -12.952 1.00 60.78 72 LYS A C 1
ATOM 565 O O . LYS A 1 72 ? -4.119 5.208 -13.800 1.00 60.78 72 LYS A O 1
ATOM 570 N N . ILE A 1 73 ? -5.310 5.817 -11.989 1.00 61.03 73 ILE A N 1
ATOM 571 C CA . ILE A 1 73 ? -6.063 4.566 -11.885 1.00 61.03 73 ILE A CA 1
ATOM 572 C C . ILE A 1 73 ? -7.553 4.872 -11.896 1.00 61.03 73 ILE A C 1
ATOM 574 O O . ILE A 1 73 ? -8.048 5.686 -11.116 1.00 61.03 73 ILE A O 1
ATOM 578 N N . PHE A 1 74 ? -8.253 4.219 -12.829 1.00 60.59 74 PHE A N 1
ATOM 579 C CA . PHE A 1 74 ? -9.626 4.548 -13.221 1.00 60.59 74 PHE A CA 1
ATOM 580 C C . PHE A 1 74 ? -9.792 6.043 -13.571 1.00 60.59 74 PHE A C 1
ATOM 582 O O . PHE A 1 74 ? -8.811 6.767 -13.746 1.00 60.59 74 PHE A O 1
ATOM 589 N N . ASP A 1 75 ? -11.030 6.510 -13.741 1.00 50.62 75 ASP A N 1
ATOM 590 C CA . ASP A 1 75 ? -11.359 7.886 -14.132 1.00 50.62 75 ASP A CA 1
ATOM 591 C C . ASP A 1 75 ? -11.026 8.925 -13.033 1.00 50.62 75 ASP A C 1
ATOM 593 O O . ASP A 1 75 ? -11.933 9.604 -12.551 1.00 50.62 75 ASP A O 1
ATOM 597 N N . LYS A 1 76 ? -9.731 9.124 -12.718 1.00 50.12 76 LYS A N 1
ATOM 598 C CA . LYS A 1 76 ? -9.113 10.262 -11.986 1.00 50.12 76 LYS A CA 1
ATOM 599 C C . LYS A 1 76 ? -8.586 10.008 -10.567 1.00 50.12 76 LYS A C 1
ATOM 601 O O . LYS A 1 76 ? -8.451 10.985 -9.830 1.00 50.12 76 LYS A O 1
ATOM 606 N N . VAL A 1 77 ? -8.232 8.785 -10.167 1.00 54.41 77 VAL A N 1
ATOM 607 C CA . VAL A 1 77 ? -7.459 8.677 -8.921 1.00 54.41 77 VAL A CA 1
ATOM 608 C C . VAL A 1 77 ? -5.989 8.932 -9.222 1.00 54.41 77 VAL A C 1
ATOM 610 O O . VAL A 1 77 ? -5.376 8.154 -9.944 1.00 54.41 77 VAL A O 1
ATOM 613 N N . GLU A 1 78 ? -5.476 10.057 -8.722 1.00 55.34 78 GLU A N 1
ATOM 614 C CA . GLU A 1 78 ? -4.047 10.379 -8.635 1.00 55.34 78 GLU A CA 1
ATOM 615 C C . GLU A 1 78 ? -3.568 9.990 -7.239 1.00 55.34 78 GLU A C 1
ATOM 617 O O . GLU A 1 78 ? -4.284 10.201 -6.254 1.00 55.34 78 GLU A O 1
ATOM 622 N N . VAL A 1 79 ? -2.393 9.381 -7.180 1.00 56.59 79 VAL A N 1
ATOM 623 C CA . VAL A 1 79 ? -1.817 8.776 -5.982 1.00 56.59 79 VAL A CA 1
ATOM 624 C C . VAL A 1 79 ? -0.441 9.366 -5.776 1.00 56.59 79 VAL A C 1
ATOM 626 O O . VAL A 1 79 ? 0.379 9.284 -6.683 1.00 56.59 79 VAL A O 1
ATOM 629 N N . GLY A 1 80 ? -0.207 9.953 -4.607 1.00 53.59 80 GLY A N 1
ATOM 630 C CA . GLY A 1 80 ? 1.080 10.534 -4.253 1.00 53.59 80 GLY A CA 1
ATOM 631 C C . GLY A 1 80 ? 1.898 9.638 -3.323 1.00 53.59 80 GLY A C 1
ATOM 632 O O . GLY A 1 80 ? 1.375 9.002 -2.408 1.00 53.59 80 GLY A O 1
ATOM 633 N N . VAL A 1 81 ? 3.203 9.676 -3.598 1.00 56.25 81 VAL A N 1
ATOM 634 C CA . VAL A 1 81 ? 4.369 9.095 -2.911 1.00 56.25 81 VAL A CA 1
ATOM 635 C C . VAL A 1 81 ? 4.535 7.582 -3.078 1.00 56.25 81 VAL A C 1
ATOM 637 O O . VAL A 1 81 ? 3.594 6.803 -3.016 1.00 56.25 81 VAL A O 1
ATOM 640 N N . PHE A 1 82 ? 5.784 7.177 -3.324 1.00 60.44 82 PHE A N 1
ATOM 641 C CA . PHE A 1 82 ? 6.284 5.816 -3.157 1.00 60.44 82 PHE A CA 1
ATOM 642 C C . PHE A 1 82 ? 7.260 5.857 -1.985 1.00 60.44 82 PHE A C 1
ATOM 644 O O . PHE A 1 82 ? 8.396 6.272 -2.181 1.00 60.44 82 PHE A O 1
ATOM 651 N N . CYS A 1 83 ? 6.868 5.503 -0.760 1.00 55.22 83 CYS A N 1
ATOM 652 C CA . CYS A 1 83 ? 7.875 5.378 0.298 1.00 55.22 83 CYS A CA 1
ATOM 653 C C . CYS A 1 83 ? 8.763 4.160 0.007 1.00 55.22 83 CYS A C 1
ATOM 655 O O . CYS A 1 83 ? 8.232 3.085 -0.247 1.00 55.22 83 CYS A O 1
ATOM 657 N N . ALA A 1 84 ? 10.085 4.329 0.030 1.00 49.97 84 ALA A N 1
ATOM 658 C CA . ALA A 1 84 ? 11.076 3.268 -0.139 1.00 49.97 84 ALA A CA 1
ATOM 659 C C . ALA A 1 84 ? 12.070 3.302 1.036 1.00 49.97 84 ALA A C 1
ATOM 661 O O . ALA A 1 84 ? 12.283 4.385 1.595 1.00 49.97 84 ALA A O 1
ATOM 662 N N . PRO A 1 85 ? 12.663 2.176 1.484 1.00 46.06 85 PRO A N 1
ATOM 663 C CA . PRO A 1 85 ? 13.690 2.224 2.517 1.00 46.06 85 PRO A CA 1
ATOM 664 C C . PRO A 1 85 ? 14.875 3.074 2.023 1.00 46.06 85 PRO A C 1
ATOM 666 O O . PRO A 1 85 ? 15.073 3.185 0.810 1.00 46.06 85 PRO A O 1
ATOM 669 N N . PRO A 1 86 ? 15.703 3.634 2.923 1.00 44.91 86 PRO A N 1
ATOM 670 C CA . PRO A 1 86 ? 16.832 4.493 2.547 1.00 44.91 86 PRO A CA 1
ATOM 671 C C . PRO A 1 86 ? 17.811 3.868 1.532 1.00 44.91 86 PRO A C 1
ATOM 673 O O . PRO A 1 86 ? 18.537 4.598 0.859 1.00 44.91 86 PRO A O 1
ATOM 676 N N . ASP A 1 87 ? 17.801 2.535 1.405 1.00 49.88 87 ASP A N 1
ATOM 677 C CA . ASP A 1 87 ? 18.754 1.738 0.630 1.00 49.88 87 ASP A CA 1
ATOM 678 C C . ASP A 1 87 ? 18.182 1.088 -0.655 1.00 49.88 87 ASP A C 1
ATOM 680 O O . ASP A 1 87 ? 18.902 0.331 -1.309 1.00 49.88 87 ASP A O 1
ATOM 684 N N . GLY A 1 88 ? 16.925 1.335 -1.065 1.00 52.56 88 GLY A N 1
ATOM 685 C CA . GLY A 1 88 ? 16.411 0.740 -2.315 1.00 52.56 88 GLY A CA 1
ATOM 686 C C . GLY A 1 88 ? 14.892 0.669 -2.478 1.00 52.56 88 GLY A C 1
ATOM 687 O O . GLY A 1 88 ? 14.156 1.399 -1.834 1.00 52.56 88 GLY A O 1
ATOM 688 N N . GLU A 1 89 ? 14.427 -0.198 -3.385 1.00 56.53 89 GLU A N 1
ATOM 689 C CA . GLU A 1 89 ? 13.004 -0.511 -3.617 1.00 56.53 89 GLU A CA 1
ATOM 690 C C . GLU A 1 89 ? 12.391 -1.245 -2.398 1.00 56.53 89 GLU A C 1
ATOM 692 O O . GLU A 1 89 ? 13.064 -2.076 -1.785 1.00 56.53 89 GLU A O 1
ATOM 697 N N . VAL A 1 90 ? 11.121 -0.980 -2.036 1.00 58.88 90 VAL A N 1
ATOM 698 C CA . VAL A 1 90 ? 10.416 -1.819 -1.039 1.00 58.88 90 VAL A CA 1
ATOM 699 C C . VAL A 1 90 ? 9.993 -3.112 -1.717 1.00 58.88 90 VAL A C 1
ATOM 701 O O . VAL A 1 90 ? 9.325 -3.063 -2.750 1.00 58.88 90 VAL A O 1
ATOM 704 N N . PHE A 1 91 ? 10.329 -4.256 -1.124 1.00 60.06 91 PHE A N 1
ATOM 705 C CA . PHE A 1 91 ? 9.895 -5.560 -1.613 1.00 60.06 91 PHE A CA 1
ATOM 706 C C . PHE A 1 91 ? 9.004 -6.258 -0.595 1.00 60.06 91 PHE A C 1
ATOM 708 O O . PHE A 1 91 ? 9.402 -6.452 0.546 1.00 60.06 91 PHE A O 1
ATOM 715 N N . ALA A 1 92 ? 7.845 -6.724 -1.050 1.00 58.31 92 ALA A N 1
ATOM 716 C CA . ALA A 1 92 ? 6.988 -7.652 -0.327 1.00 58.31 92 ALA A CA 1
ATOM 717 C C . ALA A 1 92 ? 7.023 -8.985 -1.061 1.00 58.31 92 ALA A C 1
ATOM 719 O O . ALA A 1 92 ? 6.478 -9.083 -2.160 1.00 58.31 92 ALA A O 1
ATOM 720 N N . ASN A 1 93 ? 7.682 -10.006 -0.508 1.00 62.16 93 ASN A N 1
ATOM 721 C CA . ASN A 1 93 ? 7.774 -11.319 -1.162 1.00 62.16 93 ASN A CA 1
ATOM 722 C C . ASN A 1 93 ? 8.242 -11.238 -2.638 1.00 62.16 93 ASN A C 1
ATOM 724 O O . ASN A 1 93 ? 7.742 -11.948 -3.509 1.00 62.16 93 ASN A O 1
ATOM 728 N N . GLY A 1 94 ? 9.191 -10.339 -2.935 1.00 62.34 94 GLY A N 1
ATOM 729 C CA . GLY A 1 94 ? 9.726 -10.116 -4.287 1.00 62.34 94 GLY A CA 1
ATOM 730 C C . GLY A 1 94 ? 8.899 -9.183 -5.184 1.00 62.34 94 GLY A C 1
ATOM 731 O O . GLY A 1 94 ? 9.288 -8.943 -6.325 1.00 62.34 94 GLY A O 1
ATOM 732 N N . ILE A 1 95 ? 7.793 -8.623 -4.689 1.00 67.06 95 ILE A N 1
ATOM 733 C CA . ILE A 1 95 ? 6.988 -7.618 -5.390 1.00 67.06 95 ILE A CA 1
ATOM 734 C C . ILE A 1 95 ? 7.464 -6.229 -4.973 1.00 67.06 95 ILE A C 1
ATOM 736 O O . ILE A 1 95 ? 7.409 -5.904 -3.790 1.00 67.06 95 ILE A O 1
ATOM 740 N N . VAL A 1 96 ? 7.888 -5.403 -5.933 1.00 72.44 96 VAL A N 1
ATOM 741 C CA . VAL A 1 96 ? 8.152 -3.980 -5.660 1.00 72.44 96 VAL A CA 1
ATOM 742 C C . VAL A 1 96 ? 6.829 -3.253 -5.489 1.00 72.44 96 VAL A C 1
ATOM 744 O O . VAL A 1 96 ? 5.973 -3.336 -6.378 1.00 72.44 96 VAL A O 1
ATOM 747 N N . PHE A 1 97 ? 6.680 -2.512 -4.398 1.00 75.50 97 PHE A N 1
ATOM 748 C CA . PHE A 1 97 ? 5.492 -1.706 -4.150 1.00 75.50 97 PHE A CA 1
ATOM 749 C C . PHE A 1 97 ? 5.840 -0.317 -3.610 1.00 75.50 97 PHE A C 1
ATOM 751 O O . PHE A 1 97 ? 6.913 -0.097 -3.053 1.00 75.50 97 PHE A O 1
ATOM 758 N N . GLY A 1 98 ? 4.919 0.625 -3.804 1.00 76.88 98 GLY A N 1
ATOM 759 C CA . GLY A 1 98 ? 4.946 1.942 -3.169 1.00 76.88 98 GLY A CA 1
ATOM 760 C C . GLY A 1 98 ? 3.976 2.056 -2.000 1.00 76.88 98 GLY A C 1
ATOM 761 O O . GLY A 1 98 ? 3.057 1.249 -1.862 1.00 76.88 98 GLY A O 1
ATOM 762 N N . LEU A 1 99 ? 4.141 3.108 -1.202 1.00 77.69 99 LEU A N 1
ATOM 7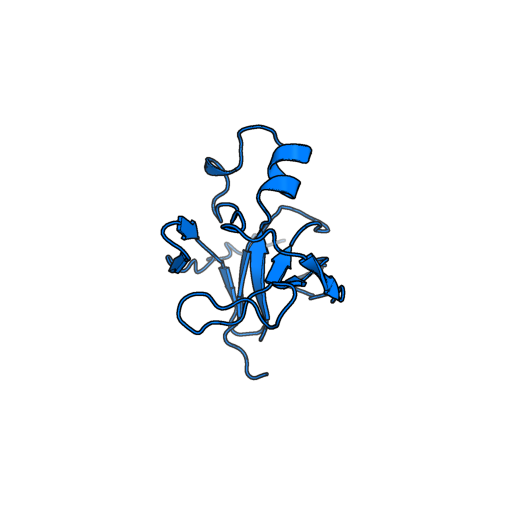63 C CA . LEU A 1 99 ? 3.179 3.491 -0.173 1.00 77.69 99 LEU A CA 1
ATOM 764 C C . LEU A 1 99 ? 2.619 4.870 -0.421 1.00 77.69 99 LEU A C 1
ATOM 766 O O . LEU A 1 99 ? 3.371 5.836 -0.503 1.00 77.69 99 LEU A O 1
ATOM 770 N N . VAL A 1 100 ? 1.297 4.915 -0.467 1.00 77.06 100 VAL A N 1
ATOM 771 C CA . VAL A 1 100 ? 0.510 6.096 -0.775 1.00 77.06 100 VAL A CA 1
ATOM 772 C C . VAL A 1 100 ? 0.236 6.887 0.485 1.00 77.06 100 VAL A C 1
ATOM 774 O O . VAL A 1 100 ? -0.344 6.345 1.427 1.00 77.06 100 VAL A O 1
ATOM 777 N N . ASN A 1 101 ? 0.561 8.175 0.462 1.00 74.19 101 ASN A N 1
ATOM 778 C CA . ASN A 1 101 ? 0.235 9.108 1.539 1.00 74.19 101 ASN A CA 1
ATOM 779 C C . ASN A 1 101 ? -0.746 10.216 1.118 1.00 74.19 101 ASN A C 1
ATOM 781 O O . ASN A 1 101 ? -1.018 11.123 1.900 1.00 74.19 101 ASN A O 1
ATOM 785 N N . GLU A 1 102 ? -1.267 10.168 -0.110 1.00 73.31 102 GLU A N 1
ATOM 786 C CA . GLU A 1 102 ? -2.340 11.045 -0.574 1.00 73.31 102 GLU A CA 1
ATOM 787 C C . GLU A 1 102 ? -3.099 10.433 -1.759 1.00 73.31 102 GLU A C 1
ATOM 789 O O . GLU A 1 102 ? -2.530 9.735 -2.602 1.00 73.31 102 GLU A O 1
ATOM 794 N N . SER A 1 103 ? -4.400 10.722 -1.865 1.00 68.88 103 SER A N 1
ATOM 795 C CA . SER A 1 103 ? -5.187 10.349 -3.044 1.00 68.88 103 SER A CA 1
ATOM 796 C C . SER A 1 103 ? -6.276 11.368 -3.363 1.00 68.88 103 SER A C 1
ATOM 798 O O . SER A 1 103 ? -6.901 11.934 -2.461 1.00 68.88 103 SER A O 1
ATOM 800 N N . LYS A 1 104 ? -6.564 11.563 -4.655 1.00 67.31 104 LYS A N 1
ATOM 801 C CA . LYS A 1 104 ? -7.767 12.284 -5.106 1.00 67.31 104 LYS A CA 1
ATOM 802 C C . LYS A 1 104 ? -8.958 11.324 -5.171 1.00 67.31 104 LYS A C 1
ATOM 804 O O . LYS A 1 104 ? -9.320 10.849 -6.243 1.00 67.31 104 LYS A O 1
ATOM 809 N N . GLY A 1 105 ? -9.567 11.025 -4.024 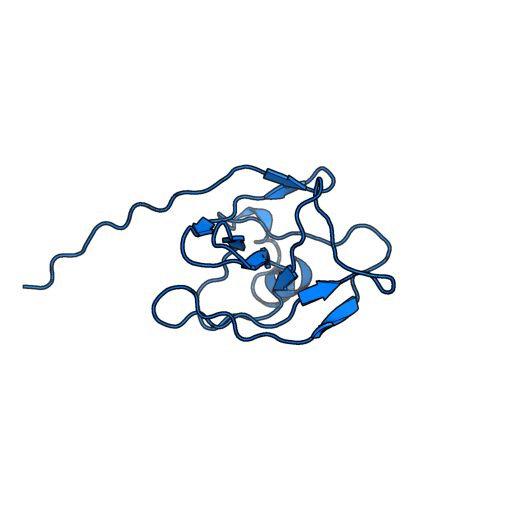1.00 70.75 105 GLY A N 1
ATOM 810 C CA . GLY A 1 105 ? -10.740 10.150 -3.939 1.00 70.75 105 GLY A CA 1
ATOM 811 C C . GLY A 1 105 ? -10.788 9.322 -2.658 1.00 70.75 105 GLY A C 1
ATOM 812 O O . GLY A 1 105 ? -10.243 9.719 -1.632 1.00 70.75 105 GLY A O 1
ATOM 813 N N . ALA A 1 106 ? -11.477 8.180 -2.721 1.00 73.50 106 ALA A N 1
ATOM 814 C CA . ALA A 1 106 ? -11.430 7.194 -1.647 1.00 73.50 106 ALA A CA 1
ATOM 815 C C . ALA A 1 106 ? -10.051 6.506 -1.635 1.00 73.50 106 ALA A C 1
ATOM 817 O O . ALA A 1 106 ? -9.540 6.183 -2.713 1.00 73.50 106 ALA A O 1
ATOM 818 N N . PRO A 1 107 ? -9.467 6.252 -0.451 1.00 74.19 107 PRO A N 1
ATOM 819 C CA . PRO A 1 107 ? -8.195 5.556 -0.351 1.00 74.19 107 PRO A CA 1
ATOM 820 C C . PRO A 1 107 ? -8.327 4.136 -0.908 1.00 74.19 107 PRO A C 1
ATOM 822 O O . PRO A 1 107 ? -9.327 3.450 -0.680 1.00 74.19 107 PRO A O 1
ATOM 825 N N . TYR A 1 108 ? -7.318 3.697 -1.654 1.00 78.81 108 TYR A N 1
ATOM 826 C CA . TYR A 1 108 ? -7.298 2.386 -2.291 1.00 78.81 108 TYR A CA 1
ATOM 827 C C . TYR A 1 108 ? -5.865 1.873 -2.437 1.00 78.81 108 TYR A C 1
ATOM 829 O O . TYR A 1 108 ? -4.915 2.652 -2.481 1.00 78.81 108 TYR A O 1
ATOM 837 N N . ALA A 1 109 ? -5.730 0.552 -2.522 1.00 82.88 109 ALA A N 1
ATOM 838 C CA . ALA A 1 109 ? -4.476 -0.136 -2.801 1.00 82.88 109 ALA A CA 1
ATOM 839 C C . ALA A 1 109 ? -4.575 -0.879 -4.136 1.00 82.88 109 ALA A C 1
ATOM 841 O O . ALA A 1 109 ? -5.674 -1.250 -4.565 1.00 82.88 109 ALA A O 1
ATOM 842 N N . SER A 1 110 ? -3.441 -1.125 -4.790 1.00 85.00 110 SER A N 1
ATOM 843 C CA . SER A 1 110 ? -3.416 -1.815 -6.078 1.00 85.00 110 SER A CA 1
ATOM 844 C C . SER A 1 110 ? -2.292 -2.833 -6.213 1.00 85.00 110 SER A C 1
ATOM 846 O O . SER A 1 110 ? -1.200 -2.656 -5.681 1.00 85.00 110 SER A O 1
ATOM 848 N N . LEU A 1 111 ? -2.591 -3.898 -6.955 1.00 86.88 111 LEU A N 1
ATOM 849 C CA . LEU A 1 111 ? -1.663 -4.892 -7.467 1.00 86.88 111 LEU A CA 1
ATOM 850 C C . LEU A 1 111 ? -1.624 -4.733 -8.986 1.00 86.88 111 LEU A C 1
ATOM 852 O O . LEU A 1 111 ? -2.551 -5.146 -9.692 1.00 86.88 111 LEU A O 1
ATOM 856 N N . GLY A 1 112 ? -0.566 -4.092 -9.472 1.00 85.12 112 GLY A N 1
ATOM 857 C CA . GLY A 1 112 ? -0.348 -3.851 -10.891 1.00 85.12 112 GLY A CA 1
ATOM 858 C C . GLY A 1 112 ? 0.214 -5.086 -11.584 1.00 85.12 112 GLY A C 1
ATOM 859 O O . GLY A 1 112 ? 1.256 -5.601 -11.184 1.00 85.12 112 GLY A O 1
ATOM 860 N N . LEU A 1 113 ? -0.472 -5.559 -12.625 1.00 86.00 113 LEU A N 1
ATOM 861 C CA . LEU A 1 113 ? -0.071 -6.727 -13.420 1.00 86.00 113 LEU A CA 1
ATOM 862 C C . LEU A 1 113 ? 0.260 -6.382 -14.880 1.00 86.00 113 LEU A C 1
ATOM 864 O O . LEU A 1 113 ? 0.519 -7.285 -15.676 1.00 86.00 113 LEU A O 1
ATOM 868 N N . ALA A 1 114 ? 0.226 -5.101 -15.258 1.00 83.62 114 ALA A N 1
ATOM 869 C CA . ALA A 1 114 ? 0.646 -4.700 -16.596 1.00 83.62 114 ALA A CA 1
ATOM 870 C C . ALA A 1 114 ? 2.182 -4.753 -16.734 1.00 83.62 114 ALA A C 1
ATOM 872 O O . ALA A 1 114 ? 2.895 -4.595 -15.739 1.00 83.62 114 ALA A O 1
ATOM 873 N N . PRO A 1 115 ? 2.712 -4.946 -17.957 1.00 79.50 115 PRO A N 1
ATOM 874 C CA . PRO A 1 115 ? 4.146 -4.833 -18.215 1.00 79.50 115 PRO A CA 1
ATOM 875 C C . PRO A 1 115 ? 4.693 -3.457 -17.805 1.00 79.50 115 PRO A C 1
ATOM 877 O O . PRO A 1 115 ? 4.013 -2.450 -18.009 1.00 79.50 115 PRO A O 1
ATOM 880 N N . ARG A 1 116 ? 5.910 -3.437 -17.248 1.00 68.88 116 ARG A N 1
ATOM 881 C CA . ARG A 1 116 ? 6.654 -2.208 -16.929 1.00 68.88 116 ARG A CA 1
ATOM 882 C C . ARG A 1 116 ? 7.263 -1.567 -18.169 1.00 68.88 116 ARG A C 1
ATOM 884 O O . ARG A 1 116 ? 7.692 -2.329 -19.065 1.00 68.88 116 ARG A O 1
#

Sequence (116 aa):
MSSSATSVQLVAHLEVDQDNVYPLVLTQSPNTFFIMEEWIEDIFPGRCEELLFKSYKCQPPQCTPGPLADVKIFDKVEVGVFCAPPDGEVFANGIVFGLVNESKGAPYASLGLAPR

Organism: Perkinsus olseni (NCBI:txid32597)

Foldseek 3Di:
DDPPDPDDWDWDWDQFPNDTFTATEDAPFQAFAFEAPVLCCVVPNPCQVVDNGHGDYDDPPHFAWDAFDQDDDPPDKGFTTFGAHPPDFDDGPNDGHGYTNDIPDDDGTYDYNYDD